Protein AF-A0A026VWG7-F1 (afdb_monomer_lite)

Organism: Ooceraea biroi (NCBI:txid2015173)

Structure (mmCIF, N/CA/C/O backbone):
data_AF-A0A026VWG7-F1
#
_entry.id   AF-A0A026VWG7-F1
#
loop_
_atom_site.group_PDB
_atom_site.id
_atom_site.type_symbol
_atom_site.label_atom_id
_atom_site.label_alt_id
_atom_site.label_comp_id
_atom_site.label_asym_id
_atom_site.label_entity_id
_atom_site.label_seq_id
_atom_site.pdbx_PDB_ins_code
_atom_site.Cartn_x
_atom_site.Cartn_y
_atom_site.Cartn_z
_atom_site.occupancy
_atom_site.B_iso_or_equiv
_atom_site.auth_seq_id
_atom_site.auth_comp_id
_atom_site.auth_asym_id
_atom_site.auth_atom_id
_atom_site.pdbx_PDB_model_num
ATOM 1 N N . SER A 1 1 ? 6.183 -5.910 16.698 1.00 48.03 1 SER A N 1
ATOM 2 C CA . SER A 1 1 ? 5.455 -4.679 17.044 1.00 48.03 1 SER A CA 1
ATOM 3 C C . SER A 1 1 ? 4.231 -4.687 16.171 1.00 48.03 1 SER A C 1
ATOM 5 O O . SER A 1 1 ? 4.353 -4.744 14.952 1.00 48.03 1 SER A O 1
ATOM 7 N N . ASP A 1 2 ? 3.085 -4.802 16.820 1.00 70.69 2 ASP A N 1
ATOM 8 C CA . ASP A 1 2 ? 2.012 -5.717 16.424 1.00 70.69 2 ASP A CA 1
ATOM 9 C C . ASP A 1 2 ? 0.720 -4.934 16.202 1.00 70.69 2 ASP A C 1
ATOM 11 O O . ASP A 1 2 ? -0.328 -5.239 16.764 1.00 70.69 2 ASP A O 1
ATOM 15 N N . ILE A 1 3 ? 0.831 -3.848 15.447 1.00 87.44 3 ILE A N 1
ATOM 16 C CA . ILE A 1 3 ? -0.239 -2.870 15.294 1.00 87.44 3 ILE A CA 1
ATOM 17 C C . ILE A 1 3 ? -0.612 -2.743 13.828 1.00 87.44 3 ILE A C 1
ATOM 19 O O . ILE A 1 3 ? 0.253 -2.640 12.958 1.00 87.44 3 ILE A O 1
ATOM 23 N N . ASN A 1 4 ? -1.912 -2.741 13.568 1.00 92.25 4 ASN A N 1
ATOM 24 C CA . ASN A 1 4 ? -2.440 -2.368 12.268 1.00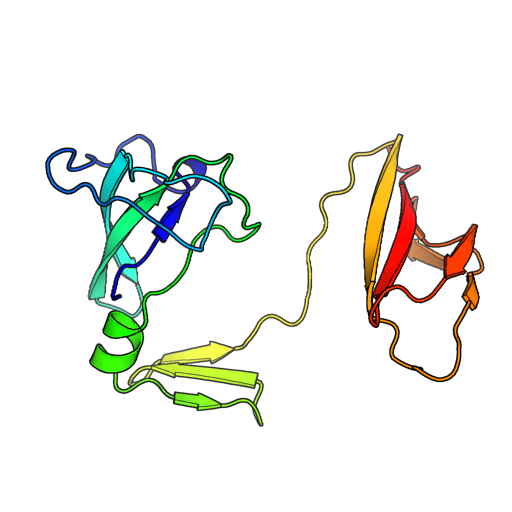 92.25 4 ASN A CA 1
ATOM 25 C C . ASN A 1 4 ? -2.577 -0.845 12.229 1.00 92.25 4 ASN A C 1
ATOM 27 O O . ASN A 1 4 ? -2.971 -0.238 13.226 1.00 92.25 4 ASN A O 1
ATOM 31 N N . LEU A 1 5 ? -2.251 -0.226 11.099 1.00 93.25 5 LEU A N 1
ATOM 32 C CA . LEU A 1 5 ? -2.325 1.221 10.902 1.00 93.25 5 LEU A CA 1
ATOM 33 C C . LEU A 1 5 ? -3.309 1.549 9.786 1.00 93.25 5 LEU A C 1
ATOM 35 O O . LEU A 1 5 ? -3.351 0.843 8.782 1.00 93.25 5 LEU A O 1
ATOM 39 N N . ILE A 1 6 ? -4.055 2.637 9.933 1.00 93.94 6 ILE A N 1
ATOM 40 C CA . ILE A 1 6 ? -4.919 3.183 8.882 1.00 93.94 6 ILE A CA 1
ATOM 41 C C . ILE A 1 6 ? -4.830 4.707 8.896 1.00 93.94 6 ILE A C 1
ATOM 43 O O . ILE A 1 6 ? -4.767 5.309 9.969 1.00 93.94 6 ILE A O 1
ATOM 47 N N . LYS A 1 7 ? -4.783 5.346 7.726 1.00 93.19 7 LYS A N 1
ATOM 48 C CA . LYS A 1 7 ? -4.805 6.811 7.668 1.00 93.19 7 LYS A CA 1
ATOM 49 C C . LYS A 1 7 ? -6.208 7.347 7.948 1.00 93.19 7 LYS A C 1
ATOM 51 O O . LYS A 1 7 ? -7.197 6.736 7.543 1.00 93.19 7 LYS A O 1
ATOM 56 N N . GLU A 1 8 ? -6.268 8.496 8.612 1.00 93.00 8 GLU A N 1
ATOM 57 C CA . GLU A 1 8 ? -7.505 9.145 9.056 1.00 93.00 8 GLU A CA 1
ATOM 58 C C . GLU A 1 8 ? -8.550 9.294 7.943 1.00 93.00 8 GLU A C 1
ATOM 60 O O . GLU A 1 8 ? -9.696 8.906 8.154 1.00 93.00 8 GLU A O 1
ATOM 65 N N . LYS A 1 9 ? -8.167 9.727 6.733 1.00 92.12 9 LYS A N 1
ATOM 66 C CA . LYS A 1 9 ? -9.123 9.913 5.623 1.00 92.12 9 LYS A CA 1
ATOM 67 C C . LYS A 1 9 ? -9.850 8.648 5.158 1.00 92.12 9 LYS A C 1
ATOM 69 O O . LYS A 1 9 ? -10.804 8.754 4.393 1.00 92.12 9 LYS A O 1
ATOM 74 N N . TYR A 1 10 ? -9.374 7.461 5.540 1.00 90.81 10 TYR A N 1
ATOM 75 C CA . TYR A 1 10 ? -10.013 6.183 5.200 1.00 90.81 10 TYR A CA 1
ATOM 76 C C . TYR A 1 10 ? -10.920 5.653 6.315 1.00 90.81 10 TYR A C 1
ATOM 78 O O . TYR A 1 10 ? -11.548 4.610 6.144 1.00 90.81 10 TYR A O 1
ATOM 86 N N . VAL A 1 11 ? -11.002 6.356 7.444 1.00 89.44 11 VAL A N 1
ATOM 87 C CA . VAL A 1 11 ? -11.951 6.066 8.515 1.00 89.44 11 VAL A CA 1
ATOM 88 C C . VAL A 1 11 ? -13.199 6.914 8.275 1.00 89.44 11 VAL A C 1
ATOM 90 O O . VAL A 1 11 ? -13.109 8.127 8.103 1.00 89.44 11 VAL A O 1
ATOM 93 N N . GLY A 1 12 ? -14.371 6.276 8.225 1.00 81.75 12 GLY A N 1
ATOM 94 C CA . GLY A 1 12 ? -15.639 6.987 8.046 1.00 81.75 12 GLY A CA 1
ATOM 95 C C . GLY A 1 12 ? -15.868 8.014 9.159 1.00 81.75 12 GLY A C 1
ATOM 96 O O . GLY A 1 12 ? -15.582 7.741 10.323 1.00 81.75 12 GLY A O 1
ATOM 97 N N . THR A 1 13 ? -16.417 9.179 8.810 1.00 79.50 13 THR A N 1
ATOM 98 C CA . THR A 1 13 ? -16.640 10.299 9.747 1.00 79.50 13 THR A CA 1
ATOM 99 C C . THR A 1 13 ? -17.575 9.955 10.902 1.00 79.50 13 THR A C 1
ATOM 101 O O . THR A 1 13 ? -17.495 10.569 11.962 1.00 79.50 13 THR A O 1
ATOM 104 N N . ASP A 1 14 ? -18.435 8.957 10.707 1.00 82.88 14 ASP A N 1
ATOM 105 C CA . ASP A 1 14 ? -19.447 8.542 11.680 1.00 82.88 14 ASP A CA 1
ATOM 106 C C . ASP A 1 14 ? -18.913 7.503 12.681 1.00 82.88 14 ASP A C 1
ATOM 108 O O . ASP A 1 14 ? -19.623 7.088 13.599 1.00 82.88 14 ASP A O 1
ATOM 112 N N . ILE A 1 15 ? -17.661 7.059 12.519 1.00 82.81 15 ILE A N 1
ATOM 113 C CA . ILE A 1 15 ? -17.067 6.034 13.371 1.00 82.81 15 ILE A CA 1
ATOM 114 C C . ILE A 1 15 ? -16.448 6.677 14.615 1.00 82.81 15 ILE A C 1
ATOM 116 O O . ILE A 1 15 ? -15.587 7.554 14.538 1.00 82.81 15 ILE A O 1
ATOM 120 N N . LEU A 1 16 ? -16.859 6.201 15.792 1.00 82.81 16 LEU A N 1
ATOM 121 C CA . LEU A 1 16 ? -16.319 6.662 17.068 1.00 82.81 16 LEU A CA 1
ATOM 122 C C . LEU A 1 16 ? -14.873 6.190 17.251 1.00 82.81 16 LEU A C 1
ATOM 124 O O . LEU A 1 16 ? -14.602 5.010 17.465 1.00 82.81 16 LEU A O 1
ATOM 128 N N . ILE A 1 17 ? -13.945 7.144 17.222 1.00 88.38 17 ILE A N 1
ATOM 129 C CA . ILE A 1 17 ? -12.524 6.898 17.474 1.00 88.38 17 ILE A CA 1
ATOM 130 C C . ILE A 1 17 ? -12.283 6.774 18.980 1.00 88.38 17 ILE A C 1
ATOM 132 O O . ILE A 1 17 ? -12.543 7.707 19.747 1.00 88.38 17 ILE A O 1
ATOM 136 N N . ASN A 1 18 ? -11.695 5.657 19.409 1.00 88.94 18 ASN A N 1
ATOM 137 C CA . ASN A 1 18 ? -11.231 5.507 20.782 1.00 88.94 18 ASN A CA 1
ATOM 138 C C . ASN A 1 18 ? -9.891 6.237 20.971 1.00 88.94 18 ASN A C 1
ATOM 140 O O . ASN A 1 18 ? -8.836 5.745 20.562 1.00 88.94 18 ASN A O 1
ATOM 144 N N . LYS A 1 19 ? -9.938 7.402 21.629 1.00 87.88 19 LYS A N 1
ATOM 145 C CA . LYS A 1 19 ? -8.774 8.270 21.891 1.00 87.88 19 LYS A CA 1
ATOM 146 C C . LYS A 1 19 ? -7.903 7.834 23.076 1.00 87.88 19 LYS A C 1
ATOM 148 O O . LYS A 1 19 ? -6.832 8.397 23.266 1.00 87.88 19 LYS A O 1
ATOM 153 N N . TYR A 1 20 ? -8.330 6.850 23.870 1.00 83.12 20 TYR A N 1
ATOM 154 C CA . TYR A 1 20 ? -7.559 6.364 25.024 1.00 83.12 20 TYR A CA 1
ATOM 155 C C . TYR A 1 20 ? -6.462 5.365 24.636 1.00 83.12 20 TYR A C 1
ATOM 157 O O . TYR A 1 20 ? -5.571 5.083 25.430 1.00 83.12 20 TYR A O 1
ATOM 165 N N . HIS A 1 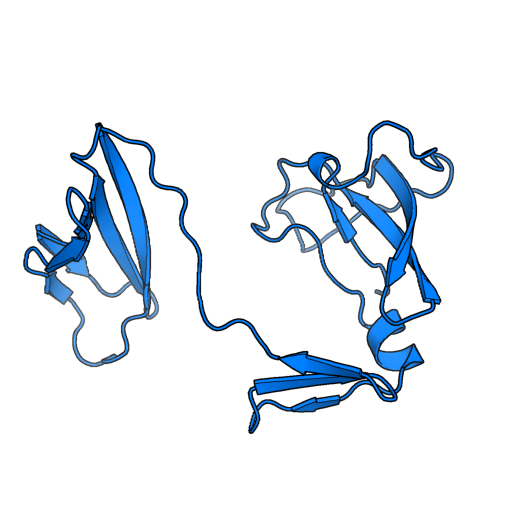21 ? -6.522 4.833 23.416 1.00 78.56 21 HIS A N 1
ATOM 166 C CA . HIS A 1 21 ? -5.574 3.859 22.889 1.00 78.56 21 HIS A CA 1
ATOM 167 C C . HIS A 1 21 ? -4.691 4.508 21.822 1.00 78.56 21 HIS A C 1
ATOM 169 O O . HIS A 1 21 ? -4.974 4.425 20.623 1.00 78.56 21 HIS A O 1
ATOM 175 N N . THR A 1 22 ? -3.616 5.156 22.267 1.00 85.44 22 THR A N 1
ATOM 176 C CA . THR A 1 22 ? -2.619 5.782 21.395 1.00 85.44 22 THR A CA 1
ATOM 177 C C . THR A 1 22 ? -1.250 5.122 21.553 1.00 85.44 22 THR A C 1
ATOM 179 O O . THR A 1 22 ? -0.867 4.682 22.635 1.00 85.44 22 THR A O 1
ATOM 182 N N . PHE A 1 23 ? -0.506 5.045 20.452 1.00 86.31 23 PHE A N 1
ATOM 183 C CA . PHE A 1 23 ? 0.859 4.538 20.395 1.00 86.31 23 PHE A CA 1
ATOM 184 C C . PHE A 1 23 ? 1.789 5.565 19.761 1.00 86.31 23 PHE A C 1
ATOM 186 O O . PHE A 1 23 ? 1.389 6.338 18.891 1.00 86.31 23 PHE A O 1
ATOM 193 N N . ASN A 1 24 ? 3.054 5.522 20.169 1.00 86.81 24 ASN A N 1
ATOM 194 C CA . ASN A 1 24 ? 4.131 6.272 19.539 1.00 86.81 24 ASN A CA 1
ATOM 195 C C . ASN A 1 24 ? 4.875 5.362 18.559 1.00 86.81 24 ASN A C 1
ATOM 197 O O . ASN A 1 24 ? 5.486 4.370 18.951 1.00 86.81 24 ASN A O 1
ATOM 201 N N . LEU A 1 25 ? 4.808 5.711 17.280 1.00 84.00 25 LEU A N 1
ATOM 202 C CA . LEU A 1 25 ? 5.437 5.006 16.175 1.00 84.00 25 LEU A CA 1
ATOM 203 C C . LEU A 1 25 ? 6.849 5.537 15.948 1.00 84.00 25 LEU A C 1
ATOM 205 O O . LEU A 1 25 ? 7.062 6.745 15.847 1.00 84.00 25 LEU A O 1
ATOM 209 N N . GLN A 1 26 ? 7.801 4.619 15.808 1.00 81.38 26 GLN A N 1
ATOM 210 C CA . GLN A 1 26 ? 9.179 4.897 15.411 1.00 81.38 26 GLN A CA 1
ATOM 211 C C . GLN A 1 26 ? 9.559 3.996 14.234 1.00 81.38 26 GLN A C 1
ATOM 213 O O . GLN A 1 26 ? 9.043 2.887 14.108 1.00 81.38 26 GLN A O 1
ATOM 218 N N . GLY A 1 27 ? 10.439 4.477 13.352 1.00 71.94 27 GLY A N 1
ATOM 219 C CA . GLY A 1 27 ? 10.930 3.715 12.195 1.00 71.94 27 GLY A CA 1
ATOM 220 C C . GLY A 1 27 ? 10.058 3.785 10.935 1.00 71.94 27 GLY A C 1
ATOM 221 O O . GLY A 1 27 ? 10.506 3.367 9.875 1.00 71.94 27 GLY A O 1
ATOM 222 N N . VAL A 1 28 ? 8.852 4.359 11.017 1.00 66.81 28 VAL A N 1
ATOM 223 C CA . VAL A 1 28 ? 7.963 4.622 9.858 1.00 66.81 28 VAL A CA 1
ATOM 224 C C . VAL A 1 28 ? 8.089 6.064 9.335 1.00 66.81 28 VAL A C 1
ATOM 226 O O . VAL A 1 28 ? 7.565 6.408 8.279 1.00 66.81 28 VAL A O 1
ATOM 229 N N . SER A 1 29 ? 8.772 6.922 10.094 1.00 67.75 29 SER A N 1
ATOM 230 C CA . SER A 1 29 ? 8.988 8.348 9.841 1.00 67.75 29 SER A CA 1
ATOM 231 C C . SER A 1 29 ? 10.309 8.793 10.491 1.00 67.75 29 SER A C 1
ATOM 233 O O . SER A 1 29 ? 10.714 8.176 11.483 1.00 67.75 29 SER A O 1
ATOM 235 N N . PRO A 1 30 ? 10.976 9.854 9.980 1.00 68.62 30 PRO A N 1
ATOM 236 C CA . PRO A 1 30 ? 12.153 10.455 10.618 1.00 68.62 30 PRO A CA 1
ATOM 237 C C . PRO A 1 30 ? 11.895 10.950 12.048 1.00 68.62 30 PRO A C 1
ATOM 239 O O . PRO A 1 30 ? 12.811 10.990 12.864 1.00 68.62 30 PRO A O 1
ATOM 242 N N . SER A 1 31 ? 10.653 11.330 12.352 1.00 77.25 31 SER A N 1
ATOM 243 C CA . SER A 1 31 ? 10.196 11.726 13.683 1.00 77.25 31 SER A CA 1
ATOM 244 C C . SER A 1 31 ? 9.234 10.697 14.274 1.00 77.25 31 SER A C 1
ATOM 246 O O . SER A 1 31 ? 8.567 9.953 13.549 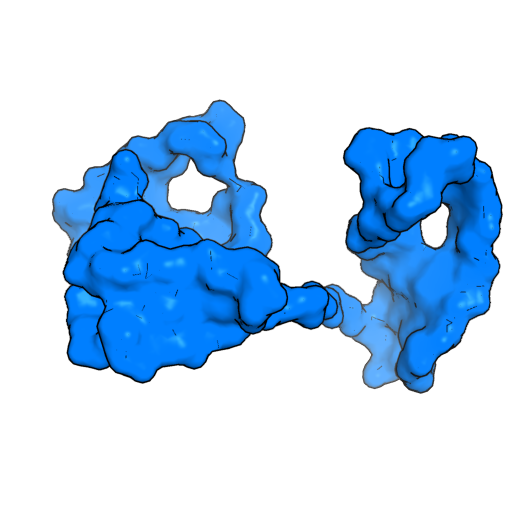1.00 77.25 31 SER A O 1
ATOM 248 N N . VAL A 1 32 ? 9.144 10.680 15.607 1.00 83.31 32 VAL A N 1
ATOM 249 C CA . VAL A 1 32 ? 8.130 9.903 16.330 1.00 83.31 32 VAL A CA 1
ATOM 250 C C . VAL A 1 32 ? 6.743 10.408 15.938 1.00 83.31 32 VAL A C 1
ATOM 252 O O . VAL A 1 32 ? 6.493 11.611 15.992 1.00 83.31 32 VAL A O 1
ATOM 255 N N . ILE A 1 33 ? 5.843 9.497 15.570 1.00 84.38 33 ILE A N 1
ATOM 256 C CA . ILE A 1 33 ? 4.453 9.832 15.237 1.00 84.38 33 ILE A CA 1
ATOM 257 C C . ILE A 1 33 ? 3.529 9.207 16.269 1.00 84.38 33 ILE A C 1
ATOM 259 O O . ILE A 1 33 ? 3.522 7.991 16.436 1.00 84.38 33 ILE A O 1
ATOM 263 N N . SER A 1 34 ? 2.717 10.022 16.934 1.00 89.75 34 SER A N 1
ATOM 264 C CA . SER A 1 34 ? 1.641 9.526 17.789 1.00 89.75 34 SER A CA 1
ATOM 265 C C . SER A 1 34 ? 0.407 9.199 16.948 1.00 89.75 34 SER A C 1
ATOM 267 O O . SER A 1 34 ? -0.012 9.996 16.107 1.00 89.75 34 SER A O 1
ATOM 269 N N . THR A 1 35 ? -0.193 8.033 17.172 1.00 92.94 35 THR A N 1
ATOM 270 C CA . THR A 1 35 ? -1.481 7.664 16.564 1.00 92.94 35 THR A CA 1
ATOM 271 C C . THR A 1 35 ? -2.612 8.501 17.171 1.00 92.94 35 THR A C 1
ATOM 273 O O . THR A 1 35 ? -2.586 8.785 18.368 1.00 92.94 35 THR A O 1
ATOM 276 N N . LEU A 1 36 ? -3.645 8.813 16.392 1.00 93.06 36 LEU A N 1
ATOM 277 C CA . LEU A 1 36 ? -4.798 9.632 16.797 1.00 93.06 36 LEU A CA 1
ATOM 278 C C . LEU A 1 36 ? -5.809 8.881 17.683 1.00 93.06 36 LEU A C 1
ATOM 280 O O . LEU A 1 36 ? -6.666 9.492 18.320 1.00 93.06 36 LEU A O 1
ATOM 284 N N . GLY A 1 37 ? -5.711 7.553 17.725 1.00 93.69 37 GLY A N 1
ATOM 285 C CA . GLY A 1 37 ? -6.596 6.669 18.473 1.00 93.69 37 GLY A CA 1
ATOM 286 C C . GLY A 1 37 ? -6.663 5.294 17.821 1.00 93.69 37 GLY A C 1
ATOM 287 O O . GLY A 1 37 ? -5.766 4.916 17.060 1.00 93.69 37 GLY A O 1
ATOM 288 N N . SER A 1 38 ? -7.742 4.564 18.092 1.00 94.56 38 SER A N 1
ATOM 289 C CA . SER A 1 38 ? -8.025 3.277 17.454 1.00 94.56 38 SER A CA 1
ATOM 290 C C . SER A 1 38 ? -9.483 3.125 17.035 1.00 94.56 38 SER A C 1
ATOM 292 O O . SER A 1 38 ? -10.374 3.777 17.586 1.00 94.56 38 SER A O 1
ATOM 294 N N . VAL A 1 39 ? -9.692 2.256 16.052 1.00 94.12 39 VAL A N 1
ATOM 295 C CA . VAL A 1 39 ? -10.984 1.865 15.494 1.00 94.12 39 VAL A CA 1
ATOM 296 C C . VAL A 1 39 ? -10.960 0.370 15.185 1.00 94.12 39 VAL A C 1
ATOM 298 O O . VAL A 1 39 ? -9.938 -0.148 14.736 1.00 94.12 39 VAL A O 1
ATOM 301 N N . ASP A 1 40 ? -12.070 -0.322 15.423 1.00 92.19 40 ASP A N 1
ATOM 302 C CA . ASP A 1 40 ? -12.224 -1.727 15.049 1.00 92.19 40 ASP A CA 1
ATOM 303 C C . ASP A 1 40 ? -12.930 -1.793 13.681 1.00 92.19 40 ASP A C 1
ATOM 305 O O . ASP A 1 40 ? -14.015 -1.237 13.501 1.00 92.19 40 ASP A O 1
ATOM 309 N N . VAL A 1 41 ? -12.283 -2.417 12.695 1.00 88.69 41 VAL A N 1
ATOM 310 C CA . VAL A 1 41 ? -12.716 -2.464 11.290 1.00 88.69 41 VAL A CA 1
ATOM 311 C C . VAL A 1 41 ? -12.941 -3.920 10.879 1.00 88.69 41 VAL A C 1
ATOM 313 O O . VAL A 1 41 ? -12.056 -4.745 11.117 1.00 88.69 41 VAL A O 1
ATOM 316 N N . PRO A 1 42 ? -14.075 -4.260 10.239 1.00 86.69 42 PRO A N 1
ATOM 317 C CA . PRO A 1 42 ? -14.278 -5.590 9.677 1.00 86.69 42 PRO A CA 1
ATOM 318 C C . PRO A 1 42 ? -13.244 -5.900 8.585 1.00 86.69 42 PRO A C 1
ATOM 320 O O . PRO A 1 42 ? -13.177 -5.204 7.570 1.00 86.69 42 PRO A O 1
ATOM 323 N N . LEU A 1 43 ? -12.455 -6.955 8.771 1.00 84.81 43 LEU A N 1
ATOM 324 C CA . LEU A 1 43 ? -11.459 -7.429 7.816 1.00 84.81 43 LEU A CA 1
ATOM 325 C C . LEU A 1 43 ? -11.324 -8.951 7.941 1.00 84.81 43 LEU A C 1
ATOM 327 O O . LEU A 1 43 ? -11.272 -9.473 9.046 1.00 84.81 43 LEU A O 1
ATOM 331 N N . LEU A 1 44 ? -11.289 -9.665 6.809 1.00 80.12 44 LEU A N 1
ATOM 332 C CA . LEU A 1 44 ? -11.164 -11.135 6.767 1.00 80.12 44 LEU A CA 1
ATOM 333 C C . LEU A 1 44 ? -12.203 -11.890 7.628 1.00 80.12 44 LEU A C 1
ATOM 335 O O . LEU A 1 44 ? -11.948 -12.987 8.103 1.00 80.12 44 LEU A O 1
ATOM 339 N N . GLY A 1 45 ? -13.397 -11.314 7.804 1.00 79.00 45 GLY A N 1
ATOM 340 C CA . GLY A 1 45 ? -14.477 -11.927 8.585 1.00 79.00 45 GLY A CA 1
ATOM 341 C C . GLY A 1 45 ? -14.418 -11.663 10.093 1.00 79.00 45 GLY A C 1
ATOM 342 O O . GLY A 1 45 ? -15.300 -12.130 10.809 1.00 79.00 45 GLY A O 1
ATOM 343 N N . GLU A 1 46 ? -13.454 -10.875 10.576 1.00 85.50 46 GLU A N 1
ATOM 344 C CA . GLU A 1 46 ? -13.332 -10.494 11.986 1.00 85.50 46 GLU A CA 1
ATOM 345 C C . GLU A 1 46 ? -13.212 -8.976 12.191 1.00 85.50 46 GLU A C 1
ATOM 347 O O . GLU A 1 46 ? -13.002 -8.210 11.251 1.00 85.50 46 GLU A O 1
ATOM 352 N N . LEU A 1 47 ? -13.389 -8.520 13.435 1.00 89.56 47 LEU A N 1
ATOM 353 C CA . LEU A 1 47 ? -13.162 -7.126 13.812 1.00 89.56 47 LEU A CA 1
ATOM 354 C C . LEU A 1 47 ? -11.694 -6.928 14.185 1.00 89.56 47 LEU A C 1
ATOM 356 O O . LEU A 1 47 ? -11.249 -7.337 15.256 1.00 89.56 47 LEU A O 1
ATOM 360 N N . VAL A 1 48 ? -10.960 -6.251 13.307 1.00 90.25 48 VAL A N 1
ATOM 361 C CA . VAL A 1 48 ? -9.534 -5.985 13.472 1.00 90.25 48 VAL A CA 1
ATOM 362 C C . VAL A 1 48 ? -9.325 -4.575 13.997 1.00 90.25 48 VAL A C 1
ATOM 364 O O . VAL A 1 48 ? -9.805 -3.602 13.415 1.00 90.25 48 VAL A O 1
ATOM 367 N N . ARG A 1 49 ? -8.540 -4.442 15.068 1.00 92.56 49 ARG A N 1
ATOM 368 C CA . ARG A 1 49 ? -8.163 -3.131 15.598 1.00 92.56 49 ARG A CA 1
ATOM 369 C C . ARG A 1 49 ? -7.100 -2.463 14.740 1.00 92.56 49 ARG A C 1
ATOM 371 O O . ARG A 1 49 ? -5.987 -2.979 14.609 1.00 92.56 49 ARG A O 1
ATOM 378 N N . PHE A 1 50 ? -7.414 -1.270 14.254 1.00 94.19 50 PHE A N 1
ATOM 379 C CA . PHE A 1 50 ? -6.494 -0.360 13.587 1.00 94.19 50 PHE A CA 1
ATOM 380 C C . PHE A 1 50 ? -6.210 0.861 14.451 1.00 94.19 50 PHE A C 1
ATOM 382 O O . PHE A 1 50 ? -7.110 1.452 15.045 1.00 94.19 50 PHE A O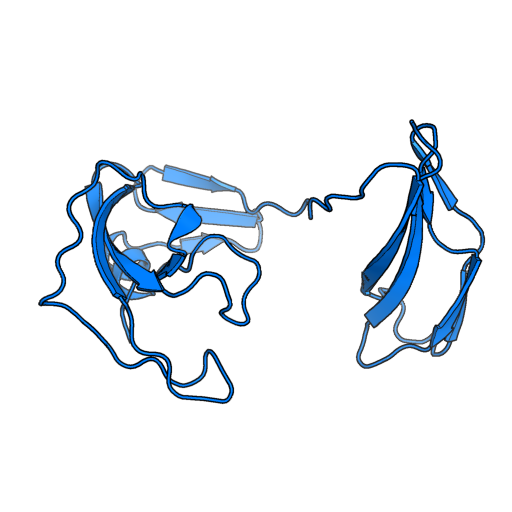 1
ATOM 389 N N . HIS A 1 51 ? -4.949 1.276 14.477 1.00 94.31 51 HIS A N 1
ATOM 390 C CA . HIS A 1 51 ? -4.541 2.569 14.995 1.00 94.31 51 HIS A CA 1
ATOM 391 C C . HIS A 1 51 ? -4.537 3.608 13.887 1.00 94.31 51 HIS A C 1
ATOM 393 O O . HIS A 1 51 ? -3.988 3.398 12.804 1.00 94.31 51 HIS A O 1
ATOM 399 N N . ILE A 1 52 ? -5.143 4.750 14.183 1.00 94.25 52 ILE A N 1
ATOM 400 C CA . ILE A 1 52 ? -5.319 5.816 13.207 1.00 94.25 52 ILE A CA 1
ATOM 401 C C . ILE A 1 52 ? -4.053 6.664 13.178 1.00 94.25 52 ILE A C 1
ATOM 403 O O . ILE A 1 52 ? -3.572 7.101 14.225 1.00 94.25 52 ILE A O 1
ATOM 407 N N . VAL A 1 53 ? -3.514 6.910 11.989 1.00 93.12 53 VAL A N 1
ATOM 408 C CA . VAL A 1 53 ? -2.369 7.801 11.778 1.00 93.12 53 VAL A CA 1
ATOM 409 C C . VAL A 1 53 ? -2.774 9.024 10.954 1.00 93.12 53 VAL A C 1
ATOM 411 O O . VAL A 1 53 ? -3.686 8.925 10.129 1.00 93.12 53 VAL A O 1
ATOM 414 N N . PRO A 1 54 ? -2.091 10.167 11.136 1.00 90.75 54 PRO A N 1
ATOM 415 C CA . PRO A 1 54 ? -2.293 11.337 10.289 1.00 90.75 54 PRO A CA 1
ATOM 416 C C . PRO A 1 54 ? -2.062 11.029 8.804 1.00 90.75 54 PRO A C 1
ATOM 418 O O . PRO A 1 54 ? -1.167 10.258 8.447 1.00 90.75 54 PRO A O 1
ATOM 421 N N . ASP A 1 55 ? -2.814 11.684 7.919 1.00 89.44 55 ASP A N 1
ATOM 422 C CA . ASP A 1 55 ? -2.712 11.451 6.471 1.00 89.44 55 ASP A CA 1
ATOM 423 C C . ASP A 1 55 ? -1.343 11.810 5.875 1.00 89.44 55 ASP A C 1
ATOM 425 O O . ASP A 1 55 ? -0.927 11.226 4.866 1.00 89.44 55 ASP A O 1
ATOM 429 N N . ASN A 1 56 ? -0.637 12.743 6.520 1.00 86.44 56 ASN A N 1
ATOM 430 C CA . ASN A 1 56 ? 0.658 13.281 6.103 1.00 86.44 56 ASN A CA 1
ATOM 431 C C . ASN A 1 56 ? 1.862 12.369 6.422 1.00 86.44 56 ASN A C 1
ATOM 433 O O . ASN A 1 56 ? 3.000 12.774 6.197 1.00 86.44 56 ASN A O 1
ATOM 437 N N . ILE A 1 57 ? 1.640 11.149 6.927 1.00 84.75 57 ILE A N 1
ATOM 438 C CA . ILE A 1 57 ? 2.702 10.159 7.158 1.00 84.75 57 ILE A CA 1
ATOM 439 C C . ILE A 1 57 ? 3.323 9.637 5.845 1.00 84.75 57 ILE A C 1
ATOM 441 O O . ILE A 1 57 ? 2.646 9.498 4.823 1.00 84.75 57 ILE A O 1
ATOM 445 N N . ASN A 1 58 ? 4.610 9.272 5.909 1.00 77.62 58 ASN A N 1
ATOM 446 C CA . ASN A 1 58 ? 5.498 8.979 4.772 1.00 77.62 58 ASN A CA 1
ATOM 447 C C . ASN A 1 58 ? 5.286 7.627 4.054 1.00 77.62 58 ASN A C 1
ATOM 449 O O . ASN A 1 58 ? 6.197 7.147 3.382 1.00 77.62 58 ASN A O 1
ATOM 453 N N . PHE A 1 59 ? 4.110 7.006 4.152 1.00 79.31 59 PHE A N 1
ATOM 454 C CA . PHE A 1 59 ? 3.761 5.850 3.317 1.00 79.31 59 PHE A CA 1
ATOM 455 C C . PHE A 1 59 ? 2.550 6.163 2.439 1.00 79.31 59 PHE A C 1
ATOM 457 O O . PHE A 1 59 ? 1.663 6.919 2.832 1.00 79.31 59 PHE A O 1
ATOM 464 N N . VAL A 1 60 ? 2.520 5.609 1.227 1.00 77.19 60 VAL A N 1
ATOM 465 C CA . VAL A 1 60 ? 1.491 5.927 0.218 1.00 77.19 60 VAL A CA 1
ATOM 466 C C . VAL A 1 60 ? 0.213 5.111 0.394 1.00 77.19 60 VAL A C 1
ATOM 468 O O . VAL A 1 60 ? -0.857 5.544 -0.025 1.00 77.19 60 VAL A O 1
ATOM 471 N N . GLN A 1 61 ? 0.316 3.945 1.030 1.00 84.19 61 GLN A N 1
ATOM 472 C CA . GLN A 1 61 ? -0.798 3.027 1.243 1.00 84.19 61 GLN A CA 1
ATOM 473 C C . GLN A 1 61 ? -1.861 3.635 2.173 1.00 84.19 61 GLN A C 1
ATOM 475 O O . GLN A 1 61 ? -1.584 4.534 2.970 1.00 84.19 61 GLN A O 1
ATOM 480 N N . CYS A 1 62 ? -3.091 3.123 2.094 1.00 88.00 62 CYS A N 1
ATOM 481 C CA . CYS A 1 62 ? -4.170 3.519 3.002 1.00 88.00 62 CYS A CA 1
ATOM 482 C C . CYS A 1 62 ? -3.932 3.064 4.447 1.00 88.00 62 CYS A C 1
ATOM 484 O O . CYS A 1 62 ? -4.396 3.711 5.386 1.00 88.00 62 CYS A O 1
ATOM 486 N N . GLY A 1 63 ? -3.181 1.980 4.622 1.00 90.62 63 GLY A N 1
ATOM 487 C CA . GLY A 1 63 ? -2.885 1.379 5.907 1.00 90.62 63 GLY A CA 1
ATOM 488 C C . GLY A 1 63 ? -1.814 0.299 5.804 1.00 90.62 63 GLY A C 1
ATOM 489 O O . GLY A 1 63 ? -1.319 -0.008 4.719 1.00 90.62 63 GLY A O 1
ATOM 490 N N . ILE A 1 64 ? -1.455 -0.259 6.956 1.00 90.19 64 ILE A N 1
ATOM 491 C CA . ILE A 1 64 ? -0.458 -1.320 7.118 1.00 90.19 64 ILE A CA 1
ATOM 492 C C . ILE A 1 64 ? -1.070 -2.400 8.008 1.00 90.19 64 ILE A C 1
ATOM 494 O O . ILE A 1 64 ? -1.606 -2.090 9.072 1.00 90.19 64 ILE A O 1
ATOM 498 N N . LEU A 1 65 ? -0.967 -3.663 7.594 1.00 90.25 65 LEU A N 1
ATOM 499 C CA . LEU A 1 65 ? -1.337 -4.799 8.436 1.00 90.25 65 LEU A CA 1
ATOM 500 C C . LEU A 1 65 ? -0.159 -5.183 9.331 1.00 90.25 65 LEU A C 1
ATOM 502 O O . LEU A 1 65 ? 0.961 -5.392 8.860 1.00 90.25 65 LEU A O 1
ATOM 506 N N . GLY A 1 66 ? -0.425 -5.265 10.628 1.00 89.62 66 GLY A N 1
ATOM 507 C CA . GLY A 1 66 ? 0.524 -5.725 11.625 1.00 89.62 66 GLY A CA 1
ATOM 508 C C . GLY A 1 66 ? 0.756 -7.228 11.508 1.00 89.62 66 GLY A C 1
ATOM 509 O O . GLY A 1 66 ? -0.125 -8.002 11.136 1.00 89.62 66 GLY A O 1
ATOM 510 N N . THR A 1 67 ? 1.954 -7.671 11.876 1.00 87.44 67 THR A N 1
ATOM 511 C CA . THR A 1 67 ? 2.320 -9.093 11.810 1.00 87.44 67 THR A CA 1
ATOM 512 C C . THR A 1 67 ? 1.577 -9.961 12.827 1.00 87.44 67 THR A C 1
ATOM 514 O O . THR A 1 67 ? 1.508 -11.173 12.640 1.00 87.44 67 THR A O 1
ATOM 517 N N . SER A 1 68 ? 1.006 -9.374 13.882 1.00 86.19 68 SER A N 1
ATOM 518 C CA . SER A 1 68 ? 0.138 -10.067 14.843 1.00 86.19 68 SER A CA 1
ATOM 519 C C . SER A 1 68 ? -1.140 -10.583 14.201 1.00 86.19 68 SER A C 1
ATOM 521 O O . SER A 1 68 ? -1.488 -11.736 14.432 1.00 86.19 68 SER A O 1
ATOM 523 N N . LEU A 1 69 ? -1.782 -9.770 13.357 1.00 87.44 69 LEU A N 1
ATOM 524 C CA . LEU A 1 69 ? -2.953 -10.182 12.586 1.00 87.44 69 LEU A CA 1
ATOM 525 C C . LEU A 1 69 ? -2.601 -11.368 11.684 1.00 87.44 69 LEU A C 1
ATOM 527 O O . LEU A 1 69 ? -3.246 -12.410 11.731 1.00 87.44 69 LEU A O 1
ATOM 531 N N . LEU A 1 70 ? -1.509 -11.241 10.923 1.00 89.19 70 LEU A N 1
ATOM 532 C CA . LEU A 1 70 ? -1.034 -12.309 10.041 1.00 89.19 70 LEU A CA 1
ATOM 533 C C . LEU A 1 70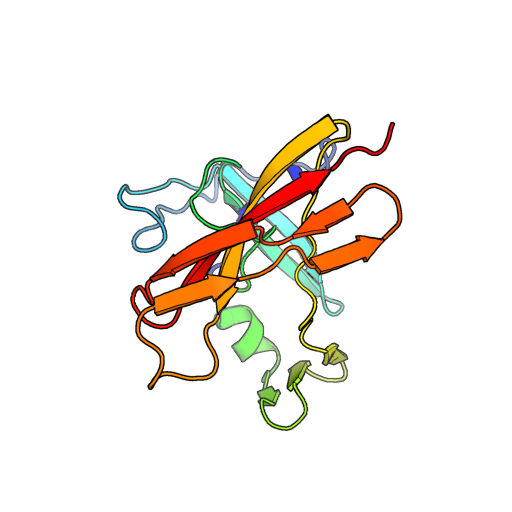 ? -0.738 -13.598 10.820 1.00 89.19 70 LEU A C 1
ATOM 535 O O . LEU A 1 70 ? -1.088 -14.686 10.381 1.00 89.19 70 LEU A O 1
ATOM 539 N N . ARG A 1 71 ? -0.130 -13.488 12.005 1.00 88.12 71 ARG A N 1
ATOM 540 C CA . ARG A 1 71 ? 0.141 -14.645 12.863 1.00 88.12 71 ARG A CA 1
ATOM 541 C C . ARG A 1 71 ? -1.142 -15.267 13.420 1.00 88.12 71 ARG A C 1
ATOM 543 O O . ARG A 1 71 ? -1.200 -16.487 13.525 1.00 88.12 71 ARG A O 1
ATOM 550 N N . GLY A 1 72 ? -2.139 -14.448 13.761 1.00 87.31 72 GLY A N 1
ATOM 551 C CA . GLY A 1 72 ? -3.442 -14.892 14.264 1.00 87.31 72 GLY A CA 1
ATOM 552 C C . GLY A 1 72 ? -4.184 -15.794 13.278 1.00 87.31 72 GLY A C 1
ATOM 553 O O . GLY A 1 72 ? -4.731 -16.808 13.693 1.00 87.31 72 GLY A O 1
ATOM 554 N N . HIS A 1 73 ? -4.088 -15.489 11.983 1.00 87.88 73 HIS A N 1
ATOM 555 C CA . HIS A 1 73 ? -4.698 -16.264 10.891 1.00 87.88 73 HIS A CA 1
ATOM 556 C C . HIS A 1 73 ? -3.773 -17.319 10.269 1.00 87.88 73 HIS A C 1
ATOM 558 O O . HIS A 1 73 ? -3.996 -17.758 9.140 1.00 87.88 73 HIS A O 1
ATOM 564 N N . ASN A 1 74 ? -2.667 -17.661 10.947 1.00 88.81 74 ASN A N 1
ATOM 565 C CA . ASN A 1 74 ? -1.629 -18.553 10.418 1.00 88.81 74 ASN A CA 1
ATOM 566 C C . ASN A 1 74 ? -1.252 -18.223 8.956 1.00 88.81 74 ASN A C 1
ATOM 568 O O . ASN A 1 74 ? -1.128 -19.104 8.100 1.00 88.81 74 ASN A O 1
ATOM 572 N N . ALA A 1 75 ? -1.148 -16.926 8.661 1.00 91.69 75 ALA A N 1
ATOM 573 C CA . ALA A 1 75 ? -1.106 -16.444 7.299 1.00 91.69 75 ALA A CA 1
ATOM 574 C C . ALA A 1 75 ? 0.189 -16.857 6.594 1.00 91.69 75 ALA A C 1
ATOM 576 O O . ALA A 1 75 ? 1.281 -16.831 7.173 1.00 91.69 75 ALA A O 1
ATOM 577 N N . SER A 1 76 ? 0.070 -17.168 5.306 1.00 93.25 76 SER A N 1
ATOM 578 C CA . SER A 1 76 ? 1.185 -17.518 4.435 1.00 93.25 76 SER A CA 1
ATOM 579 C C . SER A 1 76 ? 1.313 -16.509 3.300 1.00 93.25 76 SER A C 1
ATOM 581 O O . SER A 1 76 ? 0.362 -16.241 2.563 1.00 93.25 76 SER A O 1
ATOM 583 N N . ILE A 1 77 ? 2.511 -15.944 3.158 1.00 92.50 77 ILE A N 1
ATOM 584 C CA . ILE A 1 77 ? 2.868 -15.055 2.051 1.00 92.50 77 ILE A CA 1
ATOM 585 C C . ILE A 1 77 ? 3.450 -15.932 0.939 1.00 92.50 77 ILE A C 1
ATOM 587 O O . ILE A 1 77 ? 4.617 -16.321 0.975 1.00 92.50 77 ILE A O 1
ATOM 591 N N . ASP A 1 78 ? 2.623 -16.263 -0.048 1.00 91.69 78 ASP A N 1
ATOM 592 C CA . ASP A 1 78 ? 2.989 -17.105 -1.184 1.00 91.69 78 ASP A CA 1
ATOM 593 C C . ASP A 1 78 ? 3.500 -16.221 -2.327 1.00 91.69 78 ASP A C 1
ATOM 595 O O . ASP A 1 78 ? 2.745 -15.746 -3.179 1.00 91.69 78 ASP A O 1
ATOM 599 N N . PHE A 1 79 ? 4.812 -15.981 -2.332 1.00 88.62 79 PHE A N 1
ATOM 600 C CA . PHE A 1 79 ? 5.473 -15.202 -3.381 1.00 88.62 79 PHE A CA 1
ATOM 601 C C . PHE A 1 79 ? 5.404 -15.872 -4.759 1.00 88.62 79 PHE A C 1
ATOM 603 O O . PHE A 1 79 ? 5.377 -15.168 -5.766 1.00 88.62 79 PHE A O 1
ATOM 610 N N . GLY A 1 80 ? 5.360 -17.209 -4.816 1.00 89.69 80 GLY A N 1
ATOM 611 C CA . GLY A 1 80 ? 5.315 -17.957 -6.075 1.00 89.69 80 GLY A CA 1
ATOM 612 C C . GLY A 1 80 ? 4.011 -17.721 -6.832 1.00 89.69 80 GLY A C 1
ATOM 613 O O . GLY A 1 80 ? 4.030 -17.489 -8.038 1.00 89.69 80 GLY A O 1
ATOM 614 N N . ASN A 1 81 ? 2.892 -17.699 -6.105 1.00 89.44 81 ASN A N 1
ATOM 615 C CA . ASN A 1 81 ? 1.565 -17.418 -6.657 1.00 89.44 81 ASN A CA 1
ATOM 616 C C . ASN A 1 81 ? 1.089 -15.975 -6.415 1.00 89.44 81 ASN A C 1
ATOM 618 O O . ASN A 1 81 ? -0.068 -15.666 -6.693 1.00 89.44 81 ASN A O 1
ATOM 622 N N . LYS A 1 82 ? 1.964 -15.099 -5.900 1.00 90.19 82 LYS A N 1
ATOM 623 C CA . LYS A 1 82 ? 1.708 -13.670 -5.653 1.00 90.19 82 LYS A CA 1
ATOM 624 C C . LYS A 1 82 ? 0.425 -13.423 -4.851 1.00 90.19 82 LYS A C 1
ATOM 626 O O . LYS A 1 82 ? -0.455 -12.681 -5.284 1.00 90.19 82 LYS A O 1
ATOM 631 N N . ARG A 1 83 ? 0.293 -14.068 -3.693 1.00 91.50 83 ARG A N 1
ATOM 632 C CA . ARG A 1 83 ? -0.916 -13.986 -2.860 1.00 91.50 83 ARG A CA 1
ATOM 633 C C . ARG A 1 83 ? -0.613 -14.087 -1.371 1.00 91.50 83 ARG A C 1
ATOM 635 O O . ARG A 1 83 ? 0.350 -14.729 -0.956 1.00 91.50 83 ARG A O 1
ATOM 642 N N . LEU A 1 84 ? -1.484 -13.485 -0.574 1.00 90.06 84 LEU A N 1
ATOM 643 C CA . LEU A 1 84 ? -1.599 -13.717 0.857 1.00 90.06 84 LEU A CA 1
ATOM 644 C C . LEU A 1 84 ? -2.699 -14.755 1.089 1.00 90.06 84 LEU A C 1
ATOM 646 O O . LEU A 1 84 ? -3.823 -14.589 0.615 1.00 90.06 84 LEU A O 1
ATOM 650 N N . ILE A 1 85 ? -2.371 -15.813 1.818 1.00 92.19 85 ILE A N 1
ATOM 651 C CA . ILE A 1 85 ? -3.313 -16.840 2.258 1.00 92.19 85 ILE A CA 1
ATOM 652 C C . ILE A 1 85 ? -3.554 -16.603 3.750 1.00 92.19 85 ILE A C 1
ATOM 654 O O . ILE A 1 85 ? -2.593 -16.634 4.515 1.00 92.19 85 ILE A O 1
ATOM 658 N N . CYS A 1 86 ? -4.799 -16.357 4.149 1.00 88.75 86 CYS A N 1
ATOM 659 C CA . CYS A 1 86 ? -5.217 -16.196 5.545 1.00 88.75 86 CYS A CA 1
ATOM 660 C C . CYS A 1 86 ? -6.453 -17.063 5.772 1.00 88.75 86 CYS A C 1
ATOM 662 O O . CYS A 1 86 ? -7.487 -16.779 5.171 1.00 88.75 86 CYS A O 1
ATOM 664 N N . ASP A 1 87 ? -6.361 -18.088 6.617 1.00 86.25 87 ASP A N 1
ATOM 665 C CA . ASP A 1 87 ? -7.420 -19.095 6.777 1.00 86.25 87 ASP A CA 1
ATOM 666 C C . ASP A 1 87 ? -7.941 -19.604 5.412 1.00 86.25 87 ASP A C 1
ATOM 668 O O . ASP A 1 87 ? -7.161 -20.090 4.590 1.00 86.25 87 ASP A O 1
ATOM 672 N N . ASP A 1 88 ? -9.242 -19.444 5.145 1.00 84.00 88 ASP A N 1
ATOM 673 C CA . ASP A 1 88 ? -9.897 -19.801 3.881 1.00 84.00 88 ASP A CA 1
ATOM 674 C C . ASP A 1 88 ? -9.847 -18.674 2.826 1.00 84.00 88 ASP A C 1
ATOM 676 O O . ASP A 1 88 ? -10.270 -18.853 1.680 1.00 84.00 88 ASP A O 1
ATOM 680 N N . ALA A 1 89 ? -9.341 -17.491 3.188 1.00 85.38 89 ALA A N 1
ATOM 681 C CA . ALA A 1 89 ? -9.245 -16.340 2.304 1.00 85.38 89 ALA A CA 1
ATOM 682 C C . ALA A 1 89 ? -7.927 -16.328 1.514 1.00 85.38 89 ALA A C 1
ATOM 684 O O . ALA A 1 89 ? -6.830 -16.531 2.037 1.00 85.38 89 ALA A O 1
ATOM 685 N N . CYS A 1 90 ? -8.038 -15.996 0.228 1.00 88.12 90 CYS A N 1
ATOM 686 C CA . CYS A 1 90 ? -6.907 -15.802 -0.672 1.00 88.12 90 CYS A CA 1
ATOM 687 C C . CYS A 1 90 ? -6.956 -14.383 -1.243 1.00 88.12 90 CYS A C 1
ATOM 689 O O . CYS A 1 90 ? -7.803 -14.072 -2.082 1.00 88.12 90 CYS A O 1
ATOM 691 N N . VAL A 1 91 ? -6.032 -13.527 -0.807 1.00 86.62 91 VAL A N 1
ATOM 692 C CA . VAL A 1 91 ? -5.922 -12.138 -1.261 1.00 86.62 91 VAL A CA 1
ATOM 693 C C . VAL A 1 91 ? -4.766 -12.036 -2.263 1.00 86.62 91 VAL A C 1
ATOM 695 O O . VAL A 1 91 ? -3.608 -12.187 -1.865 1.00 86.62 91 VAL A O 1
ATOM 698 N N . PRO A 1 92 ? -5.024 -11.804 -3.562 1.00 86.88 92 PRO A N 1
ATOM 699 C CA . PRO A 1 92 ? -3.955 -11.640 -4.543 1.00 86.88 92 PRO A CA 1
ATOM 700 C C . PRO A 1 92 ? -3.159 -10.356 -4.274 1.00 86.88 92 PRO A C 1
ATOM 702 O O . PRO A 1 92 ? -3.718 -9.341 -3.859 1.00 86.88 92 PRO A O 1
ATOM 705 N N . PHE A 1 93 ? -1.852 -10.380 -4.535 1.00 86.75 93 PHE A N 1
ATOM 706 C CA . PHE A 1 93 ? -1.044 -9.164 -4.544 1.00 86.75 93 PHE A CA 1
ATOM 707 C C . PHE A 1 93 ? -1.409 -8.322 -5.760 1.00 86.75 93 PHE A C 1
ATOM 709 O O . PHE A 1 93 ? -1.469 -8.814 -6.888 1.00 86.75 93 PHE A O 1
ATOM 716 N N . THR A 1 94 ? -1.606 -7.029 -5.540 1.00 74.06 94 THR A N 1
ATOM 717 C CA . THR A 1 94 ? -1.803 -6.080 -6.630 1.00 74.06 94 THR A CA 1
ATOM 718 C C . THR A 1 94 ? -0.440 -5.676 -7.185 1.00 74.06 94 THR A C 1
ATOM 720 O O . THR A 1 94 ? 0.313 -4.971 -6.521 1.00 74.06 94 THR A O 1
ATOM 723 N N . GLU A 1 95 ? -0.118 -6.107 -8.407 1.00 67.19 95 GLU A N 1
ATOM 724 C CA . GLU A 1 95 ? 1.088 -5.657 -9.134 1.00 67.19 95 GLU A CA 1
ATOM 725 C C . GLU A 1 95 ? 0.870 -4.354 -9.916 1.00 67.19 95 GLU A C 1
ATOM 727 O O . GLU A 1 95 ? 1.796 -3.821 -10.524 1.00 67.19 95 GLU A O 1
ATOM 732 N N . VAL A 1 96 ? -0.366 -3.852 -9.928 1.00 64.56 96 VAL A N 1
ATOM 733 C CA . VAL A 1 96 ? -0.749 -2.644 -10.657 1.00 64.56 96 VAL A CA 1
ATOM 734 C C . VAL A 1 96 ? -0.647 -1.443 -9.723 1.00 64.56 96 VAL A C 1
ATOM 736 O O . VAL A 1 96 ? -1.463 -1.272 -8.817 1.00 64.56 96 VAL A O 1
ATOM 739 N N . GLU A 1 97 ? 0.353 -0.598 -9.954 1.00 64.12 97 GLU A N 1
ATOM 740 C CA . GLU A 1 97 ? 0.401 0.734 -9.360 1.00 64.12 97 GLU A CA 1
ATOM 741 C C . GLU A 1 97 ? -0.582 1.651 -10.093 1.00 64.12 97 GLU A C 1
ATOM 743 O O . GLU A 1 97 ? -0.504 1.834 -11.309 1.00 64.12 97 GLU A O 1
ATOM 748 N N . TYR A 1 98 ? -1.511 2.240 -9.343 1.00 69.88 98 TYR A N 1
ATOM 749 C CA . TYR A 1 98 ? -2.398 3.273 -9.860 1.00 69.88 98 TYR A CA 1
ATOM 750 C C . TYR A 1 98 ? -1.793 4.637 -9.569 1.00 69.88 98 TYR A C 1
ATOM 752 O O . TYR A 1 98 ? -1.461 4.955 -8.427 1.00 69.88 98 TYR A O 1
ATOM 760 N N . ILE A 1 99 ? -1.700 5.460 -10.605 1.00 71.94 99 ILE A N 1
ATOM 761 C CA . ILE A 1 99 ? -1.301 6.855 -10.484 1.00 71.94 99 ILE A CA 1
ATOM 762 C C . ILE A 1 99 ? -2.472 7.751 -10.842 1.00 71.94 99 ILE A C 1
ATOM 764 O O . ILE A 1 99 ? -3.114 7.583 -11.877 1.00 71.94 99 ILE A O 1
ATOM 768 N N . HIS A 1 100 ? -2.744 8.713 -9.968 1.00 80.44 100 HIS A N 1
ATOM 769 C CA . HIS A 1 100 ? -3.660 9.794 -10.278 1.00 80.44 100 HIS A CA 1
ATOM 770 C C . HIS A 1 100 ? -2.878 10.891 -10.998 1.00 80.44 100 HIS A C 1
ATOM 772 O O . HIS A 1 100 ? -1.891 11.403 -10.467 1.00 80.44 100 HIS A O 1
ATOM 778 N N . ILE A 1 101 ? -3.290 11.216 -12.221 1.00 84.06 101 ILE A N 1
ATOM 779 C CA . ILE A 1 101 ? -2.675 12.267 -13.029 1.00 84.06 101 ILE A CA 1
ATOM 780 C C . ILE A 1 101 ? -3.776 13.256 -13.379 1.00 84.06 101 ILE A C 1
ATOM 782 O O . ILE A 1 101 ? -4.707 12.911 -14.106 1.00 84.06 101 ILE A O 1
ATOM 786 N N . GLU A 1 102 ? -3.670 14.477 -12.870 1.00 87.12 102 GLU A N 1
ATOM 787 C CA . GLU A 1 102 ? -4.646 15.523 -13.167 1.00 87.12 102 GLU A CA 1
ATOM 788 C C . GLU A 1 102 ? -4.646 15.850 -14.672 1.00 87.12 102 GLU A C 1
ATOM 790 O O . GLU A 1 102 ? -3.589 15.758 -15.317 1.00 87.12 102 GLU A O 1
ATOM 795 N N . PRO A 1 103 ? -5.795 16.223 -15.261 1.00 89.44 103 PRO A N 1
ATOM 796 C CA . PRO A 1 103 ? -5.837 16.807 -16.598 1.00 89.44 103 PRO A CA 1
ATOM 797 C C . PRO A 1 103 ? -4.854 17.977 -16.723 1.00 89.44 103 PRO A C 1
ATOM 799 O O . PRO A 1 103 ? -4.591 18.695 -15.758 1.00 89.44 103 PRO A O 1
ATOM 802 N N . ARG A 1 104 ? -4.291 18.172 -17.919 1.00 90.44 104 ARG A N 1
ATOM 803 C CA . ARG A 1 104 ? -3.369 19.286 -18.225 1.00 90.44 104 ARG A CA 1
ATOM 804 C C . ARG A 1 104 ? -2.156 19.412 -17.277 1.00 90.44 104 ARG A C 1
ATOM 806 O O . ARG A 1 104 ? -1.697 20.520 -17.005 1.00 90.44 104 ARG A O 1
ATOM 813 N N . SER A 1 105 ? -1.598 18.293 -16.809 1.00 91.12 105 SER A N 1
ATOM 814 C CA . SER A 1 105 ? -0.498 18.272 -15.831 1.00 91.12 105 SER A CA 1
ATOM 815 C C . SER A 1 105 ? 0.763 17.542 -16.315 1.00 91.12 105 SER A C 1
ATOM 817 O O . SER A 1 105 ? 0.762 16.812 -17.313 1.00 91.12 105 SER A O 1
ATOM 819 N N . VAL A 1 106 ? 1.867 17.751 -15.585 1.00 91.38 106 VAL A N 1
ATOM 820 C CA . VAL A 1 106 ? 3.095 16.956 -15.707 1.00 91.38 106 VAL A CA 1
ATOM 821 C C . VAL A 1 106 ? 3.435 16.354 -14.348 1.00 91.38 106 VAL A C 1
ATOM 823 O O . VAL A 1 106 ? 3.832 17.073 -13.431 1.00 91.38 106 VAL A O 1
ATOM 826 N N . THR A 1 107 ? 3.339 15.033 -14.234 1.00 88.94 107 THR A N 1
ATOM 827 C CA . THR A 1 107 ? 3.593 14.296 -12.989 1.00 88.94 107 THR A CA 1
ATOM 828 C C . THR A 1 107 ? 4.903 13.527 -13.086 1.00 88.94 107 THR A C 1
ATOM 830 O O . THR A 1 107 ? 5.175 12.866 -14.085 1.00 88.94 107 THR A O 1
ATOM 833 N N . ARG A 1 108 ? 5.740 13.586 -12.046 1.00 87.19 108 ARG A N 1
ATOM 834 C CA . ARG A 1 108 ? 6.942 12.742 -11.959 1.00 87.19 108 ARG A CA 1
ATOM 835 C C . ARG A 1 108 ? 6.558 11.362 -11.444 1.00 87.19 108 ARG A C 1
ATOM 837 O O . ARG A 1 108 ? 5.991 11.249 -10.363 1.00 87.19 108 ARG A O 1
ATOM 844 N N . PHE A 1 109 ? 6.921 10.330 -12.190 1.00 85.62 109 PHE A N 1
ATOM 845 C CA . PHE A 1 109 ? 6.674 8.939 -11.848 1.00 85.62 109 PHE A CA 1
ATOM 846 C C . PHE A 1 109 ? 7.990 8.185 -11.686 1.00 85.62 109 PHE A C 1
ATOM 848 O O . PHE A 1 109 ? 8.935 8.402 -12.444 1.00 85.62 109 PHE A O 1
ATOM 855 N N . HIS A 1 110 ? 8.072 7.334 -10.668 1.00 86.12 110 HIS A N 1
ATOM 856 C CA . HIS A 1 110 ? 9.239 6.495 -10.439 1.00 86.12 110 HIS A CA 1
ATOM 857 C C . HIS A 1 110 ? 9.065 5.171 -11.183 1.00 86.12 110 HIS A C 1
ATOM 859 O O . HIS A 1 110 ? 8.062 4.490 -11.010 1.00 86.12 110 HIS A O 1
ATOM 865 N N . VAL A 1 111 ? 10.056 4.795 -11.985 1.00 84.12 111 VAL A N 1
ATOM 866 C CA . VAL A 1 111 ? 10.096 3.511 -12.684 1.00 84.12 111 VAL A CA 1
ATOM 867 C C . VAL A 1 111 ? 11.283 2.693 -12.208 1.00 84.12 111 VAL A C 1
ATOM 869 O O . VAL A 1 111 ? 12.362 3.225 -11.949 1.00 84.12 111 VAL A O 1
ATOM 872 N N . LYS A 1 112 ? 11.092 1.377 -12.122 1.00 85.00 112 LYS A N 1
ATOM 873 C CA . LYS A 1 112 ? 12.171 0.441 -11.814 1.00 85.00 112 LYS A CA 1
ATOM 874 C C . LYS A 1 112 ? 12.951 0.114 -13.085 1.00 85.00 112 LYS A C 1
ATOM 876 O O . LYS A 1 112 ? 12.358 -0.236 -14.106 1.00 85.00 112 LYS A O 1
ATOM 881 N N . ILE A 1 113 ? 14.276 0.190 -13.018 1.00 82.62 113 ILE A N 1
ATOM 882 C CA . ILE A 1 113 ? 15.145 -0.222 -14.120 1.00 82.62 113 ILE A CA 1
ATOM 883 C C . ILE A 1 113 ? 15.386 -1.724 -13.996 1.00 82.62 113 ILE A C 1
ATOM 885 O O . ILE A 1 113 ? 15.943 -2.205 -13.012 1.00 82.62 113 ILE A O 1
ATOM 889 N N . VAL A 1 114 ? 14.949 -2.475 -15.006 1.00 80.50 114 VAL A N 1
ATOM 890 C CA . VAL A 1 114 ? 15.099 -3.940 -15.046 1.00 80.50 114 VAL A CA 1
ATOM 891 C C . VAL A 1 114 ? 16.438 -4.392 -15.629 1.00 80.50 114 VAL A C 1
ATOM 893 O O . VAL A 1 114 ? 16.835 -5.531 -15.408 1.00 80.50 114 VAL A O 1
ATOM 896 N N . ASN A 1 115 ? 17.140 -3.513 -16.352 1.00 80.12 115 ASN A N 1
ATOM 897 C CA . ASN A 1 115 ? 18.460 -3.792 -16.911 1.00 80.12 115 ASN A CA 1
ATOM 898 C C . ASN A 1 115 ? 19.549 -3.017 -16.138 1.00 80.12 115 ASN A C 1
ATOM 900 O O . ASN A 1 115 ? 19.778 -1.844 -16.439 1.00 80.12 115 ASN A O 1
ATOM 904 N N . PRO A 1 116 ? 20.228 -3.642 -15.158 1.00 71.00 116 PRO A N 1
ATOM 905 C CA . PRO A 1 116 ? 21.179 -2.962 -14.276 1.00 71.00 116 PRO A CA 1
ATOM 906 C C . PRO A 1 116 ? 22.489 -2.549 -14.967 1.00 71.00 116 PRO A C 1
ATOM 908 O O . PRO A 1 116 ? 23.257 -1.772 -14.390 1.00 71.00 116 PRO A O 1
ATOM 911 N N . GLU A 1 117 ? 22.760 -3.057 -16.173 1.00 82.12 117 GLU A N 1
ATOM 912 C CA . GLU A 1 117 ? 23.950 -2.712 -16.961 1.00 82.12 117 GLU A CA 1
ATOM 913 C C . GLU A 1 117 ? 23.836 -1.313 -17.586 1.00 82.12 117 GLU A C 1
ATOM 915 O O . GLU A 1 117 ? 24.841 -0.641 -17.820 1.00 82.12 117 GLU A O 1
ATOM 920 N N . VAL A 1 118 ? 22.608 -0.831 -17.804 1.00 82.12 118 VAL A N 1
ATOM 921 C CA . VAL A 1 118 ? 22.349 0.491 -18.381 1.00 82.12 118 VAL A CA 1
ATOM 922 C C . VAL A 1 118 ? 22.314 1.532 -17.265 1.00 82.12 118 VAL A C 1
ATOM 924 O O . VAL A 1 118 ? 21.320 1.679 -16.561 1.00 82.12 118 VAL A O 1
ATOM 927 N N . LYS A 1 119 ? 23.408 2.288 -17.117 1.00 85.44 119 LYS A N 1
ATOM 928 C CA . LYS A 1 119 ? 23.531 3.340 -16.088 1.00 85.44 119 LYS A CA 1
ATOM 929 C C . LYS A 1 119 ? 22.862 4.662 -16.437 1.00 85.44 119 LYS A C 1
ATOM 931 O O . LYS A 1 119 ? 22.661 5.494 -15.559 1.00 85.44 119 LYS A O 1
ATOM 936 N N . GLY A 1 120 ? 22.476 4.847 -17.691 1.00 88.81 120 GLY A N 1
ATOM 937 C CA . GLY A 1 120 ? 21.703 5.996 -18.129 1.00 88.81 120 GLY A CA 1
ATOM 938 C C . GLY A 1 120 ? 21.402 5.934 -19.617 1.00 88.81 120 GLY A C 1
ATOM 939 O O . GLY A 1 120 ? 21.972 5.125 -20.349 1.00 88.81 120 GLY A O 1
ATOM 940 N N . GLY A 1 121 ? 20.482 6.778 -20.063 1.00 89.25 121 GLY A N 1
ATOM 941 C CA . GLY A 1 121 ? 20.058 6.813 -21.453 1.00 89.25 121 GLY A CA 1
ATOM 942 C C . GLY A 1 121 ? 18.884 7.748 -21.684 1.00 89.25 121 GLY A C 1
ATOM 943 O O . GLY A 1 121 ? 18.346 8.355 -20.759 1.00 89.25 121 GLY A O 1
ATOM 944 N N . TYR A 1 122 ? 18.489 7.873 -22.945 1.00 90.81 122 TYR A N 1
ATOM 945 C CA . TYR A 1 122 ? 17.296 8.615 -23.319 1.00 90.81 122 TYR A CA 1
ATOM 946 C C . TYR A 1 122 ? 16.102 7.671 -23.418 1.00 90.81 122 TYR A C 1
ATOM 948 O O . TYR A 1 122 ? 16.149 6.678 -24.144 1.00 90.81 122 TYR A O 1
ATOM 956 N N . ILE A 1 123 ? 15.021 8.008 -22.720 1.00 89.31 123 ILE A N 1
ATOM 957 C CA . ILE A 1 123 ? 13.735 7.329 -22.854 1.00 89.31 123 ILE A CA 1
ATOM 958 C C . ILE A 1 123 ? 12.873 8.149 -23.822 1.00 89.31 123 ILE A C 1
ATOM 960 O O . ILE A 1 123 ? 12.572 9.314 -23.530 1.00 89.31 123 ILE A O 1
ATOM 964 N N . PRO A 1 124 ? 12.476 7.581 -24.978 1.00 91.62 124 PRO A N 1
ATOM 965 C CA . PRO A 1 124 ? 11.644 8.281 -25.948 1.00 91.62 124 PRO A CA 1
ATOM 966 C C . PRO A 1 124 ? 10.247 8.556 -25.385 1.00 91.62 124 PRO A C 1
ATOM 968 O O . PRO A 1 124 ? 9.865 8.050 -24.333 1.00 91.62 124 PRO A O 1
ATOM 971 N N . LEU A 1 125 ? 9.477 9.390 -26.082 1.00 92.12 125 LEU A N 1
ATOM 972 C CA . LEU A 1 125 ? 8.078 9.609 -25.733 1.00 92.12 125 LEU A CA 1
ATOM 973 C C . LEU A 1 125 ? 7.277 8.331 -26.018 1.00 92.12 125 LEU A C 1
ATOM 975 O O . LEU A 1 125 ? 7.194 7.891 -27.164 1.00 92.12 125 LEU A O 1
ATOM 979 N N . ILE A 1 126 ? 6.667 7.769 -24.985 1.00 90.44 126 ILE A N 1
ATOM 980 C CA . ILE A 1 126 ? 5.804 6.593 -25.039 1.00 90.44 126 ILE A CA 1
ATOM 981 C C . ILE A 1 126 ? 4.364 7.080 -24.880 1.00 90.44 126 ILE A C 1
ATOM 983 O O . ILE A 1 126 ? 4.035 7.754 -23.905 1.00 90.44 126 ILE A O 1
ATOM 987 N N . LYS A 1 127 ? 3.501 6.755 -25.842 1.00 90.44 127 LYS A N 1
ATOM 988 C CA . LYS A 1 127 ? 2.065 7.052 -25.766 1.00 90.44 127 LYS A CA 1
ATOM 989 C C . LYS A 1 127 ? 1.366 5.902 -25.047 1.00 90.44 127 LYS A C 1
ATOM 991 O O . LYS A 1 127 ? 1.620 4.751 -25.392 1.00 90.44 127 LYS A O 1
ATOM 996 N N . SER A 1 128 ? 0.531 6.214 -24.059 1.00 81.00 128 SER A N 1
ATOM 997 C CA . SER A 1 128 ? -0.208 5.208 -23.288 1.00 81.00 128 SER A CA 1
ATOM 998 C C . SER A 1 128 ? -1.679 5.186 -23.709 1.00 81.00 128 SER A C 1
ATOM 1000 O O . SER A 1 128 ? -2.067 4.388 -24.558 1.00 81.00 128 SER A O 1
ATOM 1002 N N . VAL A 1 129 ? -2.472 6.116 -23.179 1.00 83.31 129 VAL A N 1
ATOM 1003 C CA . VAL A 1 129 ? -3.884 6.339 -23.520 1.00 83.31 129 VAL A CA 1
ATOM 1004 C C . VAL A 1 129 ? -4.053 7.744 -24.094 1.00 83.31 129 VAL A C 1
ATOM 1006 O O . VAL A 1 129 ? -3.112 8.540 -24.073 1.00 83.31 129 VAL A O 1
ATOM 1009 N N . GLU A 1 130 ? -5.224 8.056 -24.647 1.00 86.19 130 GLU A N 1
ATOM 1010 C CA . GLU A 1 130 ? -5.480 9.367 -25.248 1.00 86.19 130 GLU A CA 1
ATOM 1011 C C . GLU A 1 130 ? -5.166 10.505 -24.261 1.00 86.19 130 GLU A C 1
ATOM 1013 O O . GLU A 1 130 ? -5.569 10.481 -23.101 1.00 86.19 130 GLU A O 1
ATOM 1018 N N . GLY A 1 131 ? -4.350 11.464 -24.706 1.00 86.12 131 GLY A N 1
ATOM 1019 C CA . GLY A 1 131 ? -3.870 12.571 -23.877 1.00 86.12 131 GLY A CA 1
ATOM 1020 C C . GLY A 1 131 ? -2.713 12.246 -22.921 1.00 86.12 131 GLY A C 1
ATOM 1021 O O . GLY A 1 131 ? -2.050 13.183 -22.490 1.00 86.12 131 GLY A O 1
ATOM 1022 N N . VAL A 1 132 ? -2.381 10.980 -22.635 1.00 90.19 132 VAL A N 1
ATOM 1023 C CA . VAL A 1 132 ? -1.352 10.615 -21.637 1.00 90.19 132 VAL A CA 1
ATOM 1024 C C . VAL A 1 132 ? -0.092 10.025 -22.279 1.00 90.19 132 VAL A C 1
ATOM 1026 O O . VAL A 1 132 ? -0.123 8.995 -22.958 1.00 90.19 132 VAL A O 1
ATOM 1029 N N . CYS A 1 133 ? 1.054 10.656 -22.019 1.00 92.00 133 CYS A N 1
ATOM 1030 C CA . CYS A 1 133 ? 2.364 10.239 -22.524 1.00 92.00 133 CYS A CA 1
ATOM 1031 C C . CYS A 1 133 ? 3.407 10.151 -21.400 1.00 92.00 133 CYS A C 1
ATOM 1033 O O . CYS A 1 133 ? 3.387 10.954 -20.479 1.00 92.00 133 CYS A O 1
ATOM 1035 N N . LEU A 1 134 ? 4.371 9.240 -21.508 1.00 90.94 134 LEU A N 1
ATOM 1036 C CA . LEU A 1 134 ? 5.486 9.046 -20.570 1.00 90.94 134 LEU A CA 1
ATOM 1037 C C . LEU A 1 134 ? 6.822 9.256 -21.303 1.00 90.94 134 LEU A C 1
ATOM 1039 O O . LEU A 1 134 ? 6.928 8.934 -22.483 1.00 90.94 134 LEU A O 1
ATOM 1043 N N . GLY A 1 135 ? 7.865 9.733 -20.624 1.00 90.75 135 GLY A N 1
ATOM 1044 C CA . GLY A 1 135 ? 9.231 9.711 -21.168 1.00 90.75 135 GLY A CA 1
ATOM 1045 C C . GLY A 1 135 ? 9.696 11.057 -21.712 1.00 90.75 135 GLY A C 1
ATOM 1046 O O . GLY A 1 135 ? 9.487 12.079 -21.074 1.00 90.75 135 GLY A O 1
ATOM 1047 N N . LYS A 1 136 ? 10.376 11.070 -22.867 1.00 90.50 136 LYS A N 1
ATOM 1048 C CA . LYS A 1 136 ? 11.052 12.268 -23.410 1.00 90.50 136 LYS A CA 1
ATOM 1049 C C . LYS A 1 136 ? 12.058 12.859 -22.408 1.00 90.50 136 LYS A C 1
ATOM 1051 O O . LYS A 1 136 ? 12.106 14.066 -22.176 1.00 90.50 136 LYS A O 1
ATOM 1056 N N . ALA A 1 137 ? 12.852 11.987 -21.795 1.00 90.12 137 ALA A N 1
ATOM 1057 C CA . ALA A 1 137 ? 13.767 12.359 -20.726 1.00 90.12 137 ALA A CA 1
ATOM 1058 C C . ALA A 1 137 ? 15.090 11.601 -20.835 1.00 90.12 137 ALA A C 1
ATOM 1060 O O . ALA A 1 137 ? 15.119 10.417 -21.172 1.00 90.12 137 ALA A O 1
ATOM 1061 N N . LEU A 1 138 ? 16.184 12.293 -20.516 1.00 91.12 138 LEU A N 1
ATOM 1062 C CA . LEU A 1 138 ? 17.438 11.646 -20.151 1.00 91.12 138 LEU A CA 1
ATOM 1063 C C . LEU A 1 138 ? 17.314 11.171 -18.705 1.00 91.12 138 LEU A C 1
ATOM 1065 O O . LEU A 1 138 ? 16.957 11.954 -17.825 1.00 91.12 138 LEU A O 1
ATOM 1069 N N . VAL A 1 139 ? 17.594 9.895 -18.480 1.00 89.19 139 VAL A N 1
ATOM 1070 C CA . VAL A 1 139 ? 17.536 9.262 -17.166 1.00 89.19 139 VAL A CA 1
ATOM 1071 C C . VAL A 1 139 ? 18.882 8.657 -16.808 1.00 89.19 139 VAL A C 1
ATOM 1073 O O . VAL A 1 139 ? 19.631 8.211 -17.678 1.00 89.19 139 VAL A O 1
ATOM 1076 N N . THR A 1 140 ? 19.144 8.600 -15.511 1.00 89.94 140 THR A N 1
ATOM 1077 C CA . THR A 1 140 ? 20.282 7.901 -14.919 1.00 89.94 140 THR A CA 1
ATOM 1078 C C . THR A 1 140 ? 19.729 6.905 -13.913 1.00 89.94 140 THR A C 1
ATOM 1080 O O . THR A 1 140 ? 18.758 7.213 -13.220 1.00 89.94 140 THR A O 1
ATOM 1083 N N . ASP A 1 141 ? 20.333 5.724 -13.846 1.00 87.12 141 ASP A N 1
ATOM 1084 C CA . ASP A 1 141 ? 2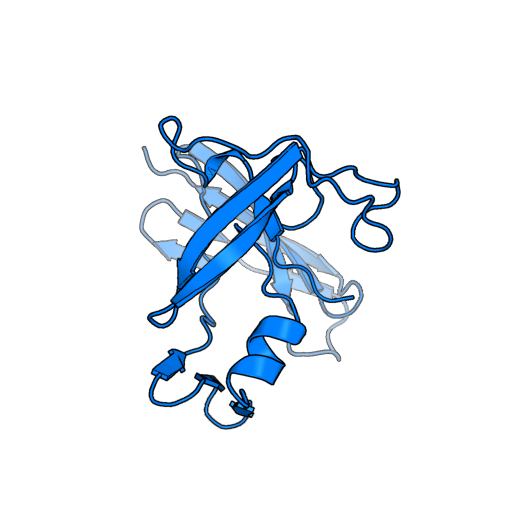0.020 4.724 -12.830 1.00 87.12 141 ASP A CA 1
ATOM 1085 C C . ASP A 1 141 ? 20.470 5.219 -11.451 1.00 87.12 141 ASP A C 1
ATOM 1087 O O . ASP A 1 141 ? 21.663 5.420 -11.206 1.00 87.12 141 ASP A O 1
ATOM 1091 N N . ILE A 1 142 ? 19.506 5.413 -10.553 1.00 84.25 142 ILE A N 1
ATOM 1092 C CA . ILE A 1 142 ? 19.735 5.732 -9.147 1.00 84.25 142 ILE A CA 1
ATOM 1093 C C . ILE A 1 142 ? 19.217 4.548 -8.332 1.00 84.25 142 ILE A C 1
ATOM 1095 O O . ILE A 1 142 ? 18.024 4.430 -8.062 1.00 84.25 142 ILE A O 1
ATOM 1099 N N . SER A 1 143 ? 20.135 3.665 -7.935 1.00 83.88 143 SER A N 1
ATOM 1100 C CA . SER A 1 143 ? 19.848 2.510 -7.071 1.00 83.88 143 SER A CA 1
ATOM 1101 C C . SER A 1 143 ? 18.768 1.556 -7.613 1.00 83.88 143 SER A C 1
ATOM 1103 O O . SER A 1 143 ? 17.977 1.010 -6.844 1.00 83.88 143 SER A O 1
ATOM 1105 N N . GLY A 1 144 ? 18.735 1.324 -8.928 1.00 82.94 144 GLY A N 1
ATOM 1106 C CA . GLY A 1 144 ? 17.780 0.431 -9.592 1.00 82.94 144 GLY A CA 1
ATOM 1107 C C . GLY A 1 144 ? 16.483 1.113 -10.038 1.00 82.94 144 GLY A C 1
ATOM 1108 O O . GLY A 1 144 ? 15.517 0.424 -10.379 1.00 82.94 144 GLY A O 1
ATOM 1109 N N . GLY A 1 145 ? 16.436 2.447 -10.033 1.00 87.50 145 GLY A N 1
ATOM 1110 C CA . GLY A 1 145 ? 15.259 3.233 -10.392 1.00 87.50 145 GLY A CA 1
ATOM 1111 C C . GLY A 1 145 ? 15.587 4.517 -11.151 1.00 87.50 145 GLY A C 1
ATOM 1112 O O . GLY A 1 145 ? 16.730 4.970 -11.192 1.00 87.50 145 GLY A O 1
ATOM 1113 N N . ALA A 1 146 ? 14.565 5.107 -11.768 1.00 89.12 146 ALA A N 1
ATOM 1114 C CA . ALA A 1 146 ? 14.639 6.404 -12.434 1.00 89.12 146 ALA A CA 1
ATOM 1115 C C . ALA A 1 146 ? 13.315 7.166 -12.320 1.00 89.12 146 ALA A C 1
ATOM 1117 O O . ALA A 1 146 ? 12.247 6.577 -12.165 1.00 89.12 146 ALA A O 1
ATOM 1118 N N . HIS A 1 147 ? 13.379 8.491 -12.450 1.00 88.69 147 HIS A N 1
ATOM 1119 C CA . HIS A 1 147 ? 12.192 9.337 -12.533 1.00 88.69 147 HIS A CA 1
ATOM 1120 C C . HIS A 1 147 ? 11.903 9.730 -13.977 1.00 88.69 147 HIS A C 1
ATOM 1122 O O . HIS A 1 147 ? 12.773 10.238 -14.683 1.00 88.69 147 HIS A O 1
ATOM 1128 N N . LEU A 1 148 ? 10.653 9.542 -14.386 1.00 90.56 148 LEU A N 1
ATOM 1129 C CA . LEU A 1 148 ? 10.146 9.912 -15.695 1.00 90.56 148 LEU A CA 1
ATOM 1130 C C . LEU A 1 148 ? 8.987 10.899 -15.571 1.00 90.56 148 LEU A C 1
ATOM 1132 O O . LEU A 1 148 ? 8.157 10.754 -14.672 1.00 90.56 148 LEU A O 1
ATOM 1136 N N . PRO A 1 149 ? 8.890 11.895 -16.462 1.00 91.25 149 PRO A N 1
ATOM 1137 C CA . PRO A 1 149 ? 7.707 12.728 -16.533 1.00 91.25 149 PRO A CA 1
ATOM 1138 C C . PRO A 1 149 ? 6.588 11.986 -17.271 1.00 91.25 149 PRO A C 1
ATOM 1140 O O . PRO A 1 149 ? 6.810 11.333 -18.296 1.00 91.25 149 PRO A O 1
ATOM 1143 N N . ILE A 1 150 ? 5.379 12.131 -16.746 1.00 92.38 150 ILE A N 1
ATOM 1144 C CA . ILE A 1 150 ? 4.128 11.787 -17.402 1.00 92.38 150 ILE A CA 1
ATOM 1145 C C . ILE A 1 150 ? 3.423 13.088 -17.742 1.00 92.38 150 ILE A C 1
ATOM 1147 O O . ILE A 1 150 ? 3.192 13.915 -16.868 1.00 92.38 150 ILE A O 1
ATOM 1151 N N . TYR A 1 151 ? 3.089 13.256 -19.010 1.00 93.00 151 TYR A N 1
ATOM 1152 C CA . TYR A 1 151 ? 2.353 14.384 -19.549 1.00 93.00 151 TYR A CA 1
ATOM 1153 C C . TYR A 1 151 ? 0.903 13.961 -19.729 1.00 93.00 151 TYR A C 1
ATOM 1155 O O . TYR A 1 151 ? 0.643 13.019 -20.477 1.00 93.00 151 TYR A O 1
ATOM 1163 N N . ASN A 1 152 ? -0.023 14.660 -19.082 1.00 93.00 152 ASN A N 1
ATOM 1164 C CA . ASN A 1 152 ? -1.446 14.519 -19.345 1.00 93.00 152 ASN A CA 1
ATOM 1165 C C . ASN A 1 152 ? -1.957 15.784 -20.033 1.00 93.00 152 ASN A C 1
ATOM 1167 O O . ASN A 1 152 ? -1.993 16.859 -19.446 1.00 93.00 152 ASN A O 1
ATOM 1171 N N . ALA A 1 153 ? -2.320 15.650 -21.301 1.00 90.56 153 ALA A N 1
ATOM 1172 C CA . ALA A 1 153 ? -2.901 16.686 -22.138 1.00 90.56 153 ALA A CA 1
ATOM 1173 C C . ALA A 1 153 ? -4.406 16.472 -22.377 1.00 90.56 153 ALA A C 1
ATOM 1175 O O . ALA A 1 153 ? -4.966 17.179 -23.211 1.00 90.56 153 ALA A O 1
ATOM 1176 N N . ALA A 1 154 ? -5.037 15.514 -21.691 1.00 86.94 154 ALA A N 1
ATOM 1177 C CA . ALA A 1 154 ? -6.488 15.362 -21.699 1.00 86.94 154 ALA A CA 1
ATOM 1178 C C . ALA A 1 154 ? -7.169 16.528 -20.959 1.00 86.94 154 ALA A C 1
ATOM 1180 O O . ALA A 1 154 ? -6.528 17.197 -20.135 1.00 86.94 154 ALA A O 1
ATOM 1181 N N . ASP A 1 155 ? -8.438 16.755 -21.305 1.00 75.69 155 ASP A N 1
ATOM 1182 C CA . ASP A 1 155 ? -9.356 17.709 -20.668 1.00 75.69 155 ASP A CA 1
ATOM 1183 C C . ASP A 1 155 ? -10.114 17.083 -19.493 1.00 75.69 155 ASP A C 1
ATOM 1185 O O . ASP A 1 155 ? -10.449 15.878 -19.578 1.00 75.69 155 ASP A O 1
#

Radius of gyration: 19.96 Å; chains: 1; bounding box: 43×39×51 Å

Sequence (155 aa):
SDINLIKEKYVGTDILINKYHTFNLQGVSPSVISTLGSVDVPLLGELVRFHIVPDNINFVQCGILGTSLLRGHNASIDFGNKRLICDDACVPFTEVEYIHIEPRSVTRFHVKIVNPEVKGGYIPLIKSVEGVCLGKALVTDISGGAHLPIYNAAD

pLDDT: mean 86.07, std 7.19, range [48.03, 94.56]

Foldseek 3Di:
DFAKAFEPVPDDPPFDFAQVDKDWDDPQDPDTFIFRGWGFDDDPNDTDIHTYGHPPGDDPDRIGHGVNQCVVQVWDCDPVQQWIDGNPDTGHHDPDDDDDDDAQDKDKDKDFAPDPVDQWDADDWADDDVQKIKGRDTWGDDPRMTIIIIGGNHD

InterPro domains:
  IPR021109 Aspartic peptidase domain superfamily [G3DSA:2.40.70.10] (3-100)

Secondary structure (DSSP, 8-state):
---EEEEGGGS-TTS--BTT---EE-SSSSS-EE--EEEEEEETTEEEEEEEE-TTSS--SSEE--HHHHHHTT-EEETTTTEEEETTEEEE----------TTEEEEEEEE-S-TT--EEEEPPEE-STTEEE--EEEE-BTTEEEEEEEE---